Protein AF-A0A2W2LII4-F1 (afdb_monomer_lite)

pLDDT: mean 81.02, std 9.35, range [51.78, 91.31]

Radius of gyration: 17.84 Å; chains: 1; bounding box: 43×34×45 Å

Secondary structure (DSSP, 8-state):
-HHHHHHHHHHHHHTSSHHHHHHHHHHHHHHHHHHHHHTTSS--TT-HHHHHHHHHTHHHHHHHHHHHHHTTHHHHHHSS-HHHHS-GGGTHHHHHHHHHHHHHHHHHHHHHHHHHHHTSTT--TTHHHHHHHHHHHHHHHHHH-

Sequence (145 aa):
MAAMLEIRHVVDDATSDWTSRAYLGFVAVLAIWASAAGLGLVEDPRGTARFLAVILCMPWTLVVFVVVWLSHVEEWLLGYSFSFESPAWLFEPLWTVFWPVAALANAGIIAALSRSVSRRPGASPFLVPMGLLAFFAFIALLWRV

Structure (mmCIF, N/CA/C/O backbone):
data_AF-A0A2W2LII4-F1
#
_entry.id   AF-A0A2W2LII4-F1
#
loop_
_atom_site.group_PDB
_atom_site.id
_atom_site.type_symbol
_atom_site.label_atom_id
_atom_site.label_alt_id
_atom_si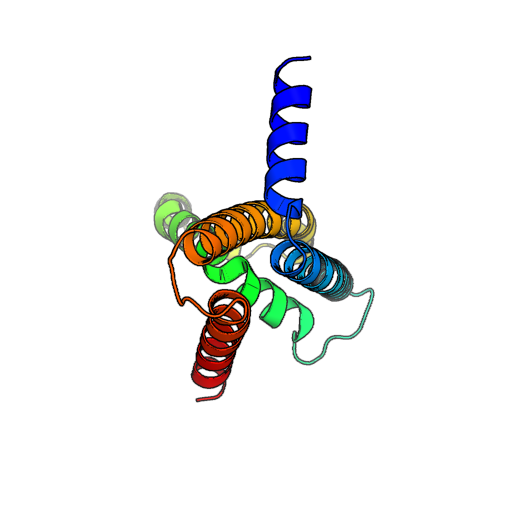te.label_comp_id
_atom_site.label_asym_id
_atom_site.label_entity_id
_atom_site.label_seq_id
_atom_site.pdbx_PDB_ins_code
_atom_site.Cartn_x
_atom_site.Cartn_y
_atom_site.Cartn_z
_atom_site.occupancy
_atom_site.B_iso_or_equiv
_atom_site.auth_seq_id
_atom_site.auth_comp_id
_atom_site.auth_asym_id
_atom_site.auth_atom_id
_atom_site.pdbx_PDB_model_num
ATOM 1 N N . MET A 1 1 ? 20.116 0.092 19.280 1.00 62.47 1 MET A N 1
ATOM 2 C CA . MET A 1 1 ? 19.131 -0.354 20.295 1.00 62.47 1 MET A CA 1
ATOM 3 C C . MET A 1 1 ? 17.871 0.516 20.296 1.00 62.47 1 MET A C 1
ATOM 5 O O . MET A 1 1 ? 16.795 -0.049 20.188 1.00 62.47 1 MET A O 1
ATOM 9 N N . ALA A 1 2 ? 17.980 1.854 20.314 1.00 67.00 2 ALA A N 1
ATOM 10 C CA . ALA A 1 2 ? 16.824 2.767 20.251 1.00 67.00 2 ALA A CA 1
ATOM 11 C C . ALA A 1 2 ? 15.963 2.618 18.975 1.00 67.00 2 ALA A C 1
ATOM 13 O O . ALA A 1 2 ? 14.764 2.401 19.083 1.00 67.00 2 ALA A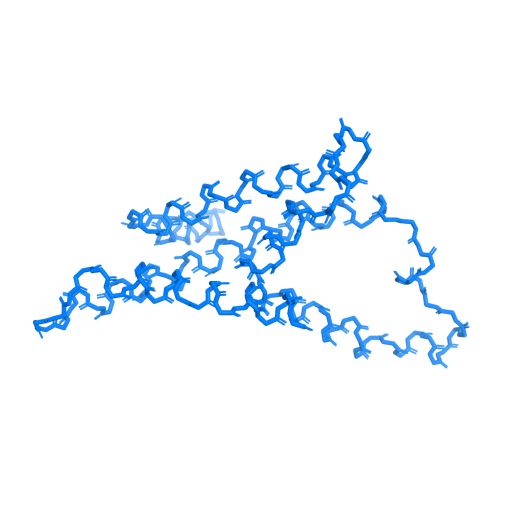 O 1
ATOM 14 N N . ALA A 1 3 ? 16.574 2.598 17.784 1.00 68.31 3 ALA A N 1
ATOM 15 C CA . ALA A 1 3 ? 15.839 2.427 16.520 1.00 68.31 3 ALA A CA 1
ATOM 16 C C . ALA A 1 3 ? 15.057 1.099 16.438 1.00 68.31 3 ALA A C 1
ATOM 18 O O . ALA A 1 3 ? 13.981 1.029 15.859 1.00 68.31 3 ALA A O 1
ATOM 19 N N . MET A 1 4 ? 15.570 0.033 17.060 1.00 70.62 4 MET A N 1
ATOM 20 C CA . MET A 1 4 ? 14.907 -1.275 17.071 1.00 70.62 4 MET A CA 1
ATOM 21 C C . MET A 1 4 ? 13.676 -1.289 17.992 1.00 70.62 4 MET A C 1
ATOM 23 O O . MET A 1 4 ? 12.694 -1.964 17.699 1.00 70.62 4 MET A O 1
ATOM 27 N N . LEU A 1 5 ? 13.718 -0.521 19.086 1.00 74.06 5 LEU A N 1
ATOM 28 C CA . LEU A 1 5 ? 12.573 -0.292 19.973 1.00 74.06 5 LEU A CA 1
ATOM 29 C C . LEU A 1 5 ? 11.500 0.564 19.294 1.00 74.06 5 LEU A C 1
ATOM 31 O O . LEU A 1 5 ? 10.316 0.271 19.426 1.00 74.06 5 LEU A O 1
ATOM 35 N N . GLU A 1 6 ? 11.914 1.574 18.533 1.00 77.88 6 GLU A N 1
ATOM 36 C CA . GLU A 1 6 ? 11.011 2.446 17.781 1.00 77.88 6 GLU A CA 1
ATOM 37 C C . GLU A 1 6 ? 10.275 1.681 16.673 1.00 77.88 6 GLU A C 1
ATOM 39 O O . GLU A 1 6 ? 9.048 1.720 16.610 1.00 77.88 6 GLU A O 1
ATOM 44 N N . ILE A 1 7 ? 10.996 0.876 15.883 1.00 76.19 7 ILE A N 1
ATOM 45 C CA . ILE A 1 7 ? 10.397 0.002 14.860 1.00 76.19 7 ILE A CA 1
ATOM 46 C C . ILE A 1 7 ? 9.398 -0.966 15.494 1.00 76.19 7 ILE A C 1
ATOM 48 O O . ILE A 1 7 ? 8.291 -1.141 14.986 1.00 76.19 7 ILE A O 1
ATOM 52 N N . ARG A 1 8 ? 9.764 -1.579 16.625 1.00 81.56 8 ARG A N 1
ATOM 53 C CA . ARG A 1 8 ? 8.873 -2.498 17.334 1.00 81.56 8 ARG A CA 1
ATOM 54 C C . ARG A 1 8 ? 7.589 -1.803 17.779 1.00 81.56 8 ARG A C 1
ATOM 56 O O . ARG A 1 8 ? 6.515 -2.353 17.573 1.00 81.56 8 ARG A O 1
ATOM 63 N N . HIS A 1 9 ? 7.684 -0.592 18.323 1.00 82.00 9 HIS A N 1
ATOM 64 C CA . HIS A 1 9 ? 6.502 0.176 18.701 1.00 82.00 9 HIS A CA 1
ATOM 65 C C . HIS A 1 9 ? 5.609 0.523 17.512 1.00 82.00 9 HIS A C 1
ATOM 67 O O . HIS A 1 9 ? 4.395 0.392 17.629 1.00 82.00 9 HIS A O 1
ATOM 73 N N . VAL A 1 10 ? 6.183 0.905 16.370 1.00 80.44 10 VAL A N 1
ATOM 74 C CA . VAL A 1 10 ? 5.405 1.180 15.153 1.00 80.44 10 VAL A CA 1
ATOM 75 C C . VAL A 1 10 ? 4.653 -0.069 14.693 1.00 80.44 10 VAL A C 1
ATOM 77 O O . VAL A 1 10 ? 3.470 0.013 14.370 1.00 80.44 10 VAL A O 1
ATOM 80 N N . VAL A 1 11 ? 5.309 -1.232 14.694 1.00 83.19 11 VAL A N 1
ATOM 81 C CA . VAL A 1 11 ? 4.683 -2.501 14.294 1.00 83.19 11 VAL A CA 1
ATOM 82 C C . VAL A 1 11 ? 3.594 -2.924 15.281 1.00 83.19 11 VAL A C 1
ATOM 84 O O . VAL A 1 11 ? 2.505 -3.318 14.859 1.00 83.19 11 VAL A O 1
ATOM 87 N N . ASP A 1 12 ? 3.853 -2.815 16.582 1.00 86.44 12 ASP A N 1
ATOM 88 C CA . ASP A 1 12 ? 2.881 -3.163 17.621 1.00 86.44 12 ASP A CA 1
ATOM 89 C C . ASP A 1 12 ? 1.644 -2.248 17.548 1.00 86.44 12 ASP A C 1
ATOM 91 O O . ASP A 1 12 ? 0.512 -2.725 17.627 1.00 86.44 12 ASP A O 1
ATOM 95 N N . ASP A 1 13 ? 1.835 -0.947 17.314 1.00 85.00 13 ASP A N 1
ATOM 96 C CA . ASP A 1 13 ? 0.732 0.011 17.191 1.00 85.00 13 ASP A CA 1
ATOM 97 C C . ASP A 1 13 ? -0.057 -0.200 15.885 1.00 85.00 13 ASP A C 1
ATOM 99 O O . ASP A 1 13 ? -1.291 -0.214 15.896 1.00 85.00 13 ASP A O 1
ATOM 103 N N . ALA A 1 14 ? 0.635 -0.467 14.771 1.00 80.75 14 ALA A N 1
ATOM 104 C CA . ALA A 1 14 ? 0.026 -0.763 13.473 1.00 80.75 14 ALA A CA 1
ATOM 105 C C . ALA A 1 14 ? -0.725 -2.103 13.445 1.00 80.75 14 ALA A C 1
ATOM 107 O O . ALA A 1 14 ? -1.631 -2.284 12.637 1.00 80.75 14 ALA A O 1
ATOM 108 N N . THR A 1 15 ? -0.395 -3.042 14.332 1.00 86.81 15 THR A N 1
ATOM 109 C CA . THR A 1 15 ? -1.053 -4.358 14.437 1.00 86.81 15 THR A CA 1
ATOM 110 C C . THR A 1 15 ? -1.956 -4.480 15.666 1.00 86.81 15 THR A C 1
ATOM 112 O O . THR A 1 15 ? -2.344 -5.592 16.036 1.00 86.81 15 THR A O 1
ATOM 115 N N . SER A 1 16 ? -2.301 -3.351 16.291 1.00 85.81 16 SER A N 1
ATOM 116 C CA . SER A 1 16 ? -3.056 -3.306 17.546 1.00 85.81 16 SER A CA 1
ATOM 117 C C . SER A 1 16 ? -4.527 -3.720 17.424 1.00 85.81 16 SER A C 1
ATOM 119 O O . SER A 1 16 ? -5.128 -4.089 18.434 1.00 85.81 16 SER A O 1
ATOM 121 N N . ASP A 1 17 ? -5.111 -3.708 16.220 1.00 87.69 17 ASP A N 1
ATOM 122 C CA . ASP A 1 17 ? -6.495 -4.119 15.991 1.00 87.69 17 ASP A CA 1
ATOM 123 C C . ASP A 1 17 ? -6.649 -5.137 14.848 1.00 87.69 17 ASP A C 1
ATOM 125 O O . ASP A 1 17 ? -5.734 -5.410 14.067 1.00 87.69 17 ASP A O 1
ATOM 129 N N . TRP A 1 18 ? -7.825 -5.767 14.783 1.00 87.00 18 TRP A N 1
ATOM 130 C CA . TRP A 1 18 ? -8.108 -6.795 13.782 1.00 87.00 18 TRP A CA 1
ATOM 131 C C . TRP A 1 18 ? -8.176 -6.240 12.353 1.00 87.00 18 TRP A C 1
ATOM 133 O O . TRP A 1 18 ? -7.739 -6.906 11.416 1.00 87.00 18 TRP A O 1
ATOM 143 N N . THR A 1 19 ? -8.698 -5.026 12.177 1.00 87.62 19 THR A N 1
ATOM 144 C CA . THR A 1 19 ? -8.873 -4.390 10.865 1.00 87.62 19 THR A CA 1
ATOM 145 C C . THR A 1 19 ? -7.520 -4.076 10.235 1.00 87.62 19 THR A C 1
ATOM 147 O O . THR A 1 19 ? -7.300 -4.372 9.062 1.00 87.62 19 THR A O 1
ATOM 150 N N . SER A 1 20 ? -6.589 -3.529 11.016 1.00 88.38 20 SER A N 1
ATOM 151 C CA . SER A 1 20 ? -5.241 -3.197 10.570 1.00 88.38 20 SER A CA 1
ATOM 152 C C . SER A 1 20 ? -4.420 -4.454 10.270 1.00 88.38 20 SER A C 1
ATOM 154 O O . SER A 1 20 ? -3.739 -4.514 9.246 1.00 88.38 20 SER A O 1
ATOM 156 N N . ARG A 1 21 ? -4.557 -5.512 11.084 1.00 89.62 21 ARG A N 1
ATOM 157 C CA . ARG A 1 21 ? -3.961 -6.833 10.817 1.00 89.62 21 ARG A CA 1
ATOM 158 C C . ARG A 1 21 ? -4.489 -7.468 9.535 1.00 89.62 21 ARG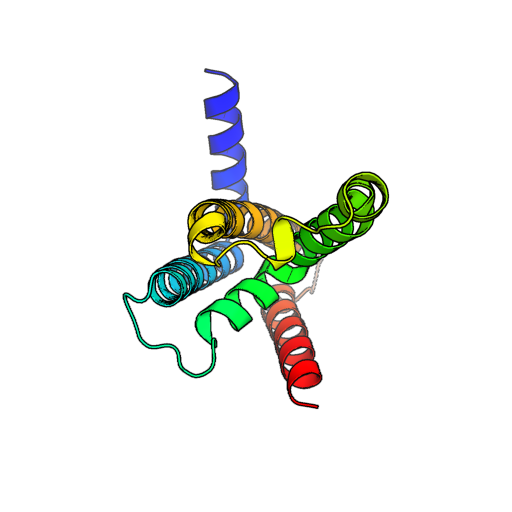 A C 1
ATOM 160 O O . ARG A 1 21 ? -3.697 -7.955 8.731 1.00 89.62 21 ARG A O 1
ATOM 167 N N . ALA A 1 22 ? -5.807 -7.456 9.337 1.00 90.00 22 ALA A N 1
ATOM 168 C CA . ALA A 1 22 ? -6.432 -7.992 8.132 1.00 90.00 22 ALA A CA 1
ATOM 169 C C . ALA A 1 22 ? -5.975 -7.227 6.882 1.00 90.00 22 ALA A C 1
ATOM 171 O O . ALA A 1 22 ? -5.607 -7.844 5.883 1.00 90.00 22 ALA A O 1
ATOM 172 N N . TYR A 1 23 ? -5.922 -5.895 6.966 1.00 91.12 23 TYR A N 1
ATOM 173 C CA . TYR A 1 23 ? -5.390 -5.039 5.909 1.00 91.12 23 TYR A CA 1
ATOM 174 C C . TYR A 1 23 ? -3.926 -5.380 5.577 1.00 91.12 23 TYR A C 1
ATOM 176 O O . TYR A 1 23 ? -3.610 -5.620 4.413 1.00 91.12 23 TYR A O 1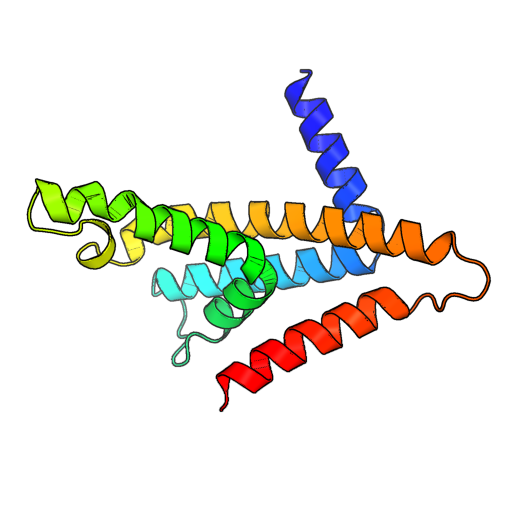
ATOM 184 N N . LEU A 1 24 ? -3.048 -5.486 6.583 1.00 91.00 24 LEU A N 1
ATOM 185 C CA . LEU A 1 24 ? -1.639 -5.855 6.384 1.00 91.00 24 LEU A CA 1
ATOM 186 C C . LEU A 1 24 ? -1.479 -7.228 5.735 1.00 91.00 24 LEU A C 1
ATOM 188 O O . LEU A 1 24 ? -0.704 -7.370 4.792 1.00 91.00 24 LEU A O 1
ATOM 192 N N . GLY A 1 25 ? -2.220 -8.228 6.216 1.00 90.56 25 GLY A N 1
ATOM 193 C CA . GLY A 1 25 ? -2.190 -9.573 5.646 1.00 90.56 25 GLY A CA 1
ATOM 194 C C . GLY A 1 25 ? -2.610 -9.578 4.177 1.00 90.56 25 GLY A C 1
ATOM 195 O O . GLY A 1 25 ? -1.953 -10.204 3.348 1.00 90.56 25 GLY A O 1
ATOM 196 N N . PHE A 1 26 ? -3.658 -8.825 3.836 1.00 90.62 26 PHE A N 1
ATOM 197 C CA . PHE A 1 26 ? -4.136 -8.722 2.461 1.00 90.62 26 PHE A CA 1
ATOM 198 C C . PHE A 1 26 ? -3.110 -8.046 1.543 1.00 90.62 26 PHE A C 1
ATOM 200 O O . PHE A 1 26 ? -2.801 -8.574 0.474 1.00 90.62 26 PHE A O 1
ATOM 207 N N . VAL A 1 27 ? -2.515 -6.929 1.978 1.00 90.56 27 VAL A N 1
ATOM 208 C CA . VAL A 1 27 ? -1.475 -6.243 1.196 1.00 90.56 27 VAL A CA 1
ATOM 209 C C . VAL A 1 27 ? -0.227 -7.111 1.047 1.00 90.56 27 VAL A C 1
ATOM 211 O O . VAL A 1 27 ? 0.340 -7.153 -0.039 1.00 90.56 27 VAL A O 1
ATOM 214 N N . ALA A 1 28 ? 0.185 -7.847 2.082 1.00 90.31 28 ALA A N 1
ATOM 215 C CA . ALA A 1 28 ? 1.347 -8.731 2.008 1.00 90.31 28 ALA A CA 1
ATOM 216 C C . ALA A 1 28 ? 1.177 -9.820 0.936 1.00 90.31 28 ALA A C 1
ATOM 218 O O . ALA A 1 28 ? 2.076 -10.028 0.122 1.00 90.31 28 ALA A O 1
ATOM 219 N N . VAL A 1 29 ? 0.010 -10.471 0.888 1.00 91.12 29 VAL A N 1
ATOM 220 C CA . VAL A 1 29 ? -0.298 -11.479 -0.141 1.00 91.12 29 VAL A CA 1
ATOM 221 C C . VAL A 1 29 ? -0.270 -10.858 -1.538 1.00 91.12 29 VAL A C 1
ATOM 223 O O . VAL A 1 29 ? 0.361 -11.405 -2.444 1.00 91.12 29 VAL A O 1
ATOM 226 N N . LEU A 1 30 ? -0.908 -9.697 -1.711 1.00 89.94 30 LEU A N 1
ATOM 227 C CA . LEU A 1 30 ? -0.937 -8.997 -2.994 1.00 89.94 30 LEU A CA 1
ATOM 228 C C . LEU A 1 30 ? 0.448 -8.527 -3.438 1.00 89.94 30 LEU A C 1
ATOM 230 O O . LEU A 1 30 ? 0.772 -8.650 -4.612 1.00 89.94 30 LEU A O 1
ATOM 234 N N . ALA A 1 31 ? 1.274 -8.028 -2.520 1.00 86.75 31 ALA A N 1
ATOM 235 C CA . ALA A 1 31 ? 2.626 -7.568 -2.809 1.00 86.75 31 ALA A CA 1
ATOM 236 C C . ALA A 1 31 ? 3.531 -8.718 -3.265 1.00 86.75 31 ALA A C 1
ATOM 238 O O . ALA A 1 31 ? 4.263 -8.567 -4.245 1.00 86.75 31 ALA A O 1
ATOM 239 N N . ILE A 1 32 ? 3.453 -9.876 -2.598 1.00 88.06 32 ILE A N 1
ATOM 240 C CA . ILE A 1 32 ? 4.199 -11.079 -2.992 1.00 88.06 32 ILE A CA 1
ATOM 241 C C . ILE A 1 32 ? 3.774 -11.521 -4.391 1.00 88.06 32 ILE A C 1
ATOM 243 O O . ILE A 1 32 ? 4.628 -11.751 -5.245 1.00 88.06 32 ILE A O 1
ATOM 247 N N . TRP A 1 33 ? 2.466 -11.589 -4.649 1.00 88.75 33 TRP A N 1
ATOM 248 C CA . TRP A 1 33 ? 1.954 -11.977 -5.961 1.00 88.75 33 TRP A CA 1
ATOM 249 C C . TRP A 1 33 ? 2.366 -10.967 -7.039 1.00 88.75 33 TRP A C 1
ATOM 251 O O . TRP A 1 33 ? 2.926 -11.356 -8.060 1.00 88.75 33 TRP A O 1
ATOM 261 N N . ALA A 1 34 ? 2.175 -9.670 -6.798 1.00 85.75 34 ALA A N 1
ATOM 262 C CA . ALA A 1 34 ? 2.549 -8.609 -7.729 1.00 85.75 34 ALA A CA 1
ATOM 263 C C . ALA A 1 34 ? 4.040 -8.654 -8.092 1.00 85.75 34 ALA A C 1
ATOM 265 O O . ALA A 1 34 ? 4.386 -8.523 -9.264 1.00 85.75 34 ALA A O 1
ATOM 266 N N . SER A 1 35 ? 4.904 -8.897 -7.104 1.00 85.31 35 SER A N 1
ATOM 267 C CA . SER A 1 35 ? 6.352 -9.009 -7.313 1.00 85.31 35 SER A CA 1
ATOM 268 C C . SER A 1 35 ? 6.713 -10.285 -8.077 1.00 85.31 35 SER A C 1
ATOM 270 O O . SER A 1 35 ? 7.535 -10.254 -8.987 1.00 85.31 35 SER A O 1
ATOM 272 N N . ALA A 1 36 ? 6.065 -11.414 -7.767 1.00 85.38 36 ALA A N 1
ATOM 273 C CA . ALA A 1 36 ? 6.258 -12.662 -8.502 1.00 85.38 36 ALA A CA 1
ATOM 274 C C . ALA A 1 36 ? 5.834 -12.528 -9.976 1.00 85.38 36 ALA A C 1
ATOM 276 O O . ALA A 1 36 ? 6.540 -13.009 -10.860 1.00 85.38 36 ALA A O 1
ATOM 277 N N . ALA A 1 37 ? 4.733 -11.825 -10.250 1.00 84.62 37 ALA A N 1
ATOM 278 C CA . ALA A 1 37 ? 4.303 -11.510 -11.609 1.00 84.62 37 ALA A CA 1
ATOM 279 C C . ALA A 1 37 ? 5.275 -10.550 -12.320 1.00 84.62 37 ALA A C 1
ATOM 281 O O . ALA A 1 37 ? 5.635 -10.788 -13.469 1.00 84.62 37 ALA A O 1
ATOM 282 N N . GLY A 1 38 ? 5.761 -9.509 -11.632 1.00 78.81 38 GLY A N 1
ATOM 283 C CA . GLY A 1 38 ? 6.755 -8.568 -12.167 1.00 78.81 38 GLY A CA 1
ATOM 284 C C . GLY A 1 38 ? 8.102 -9.216 -12.512 1.00 78.81 38 GLY A C 1
ATOM 285 O O . GLY A 1 38 ? 8.770 -8.791 -13.451 1.00 78.81 38 GLY A O 1
ATOM 286 N N . LEU A 1 39 ? 8.467 -10.287 -11.803 1.00 83.62 39 LEU A N 1
ATOM 287 C CA . LEU A 1 39 ? 9.648 -11.112 -12.078 1.00 83.62 39 LEU A CA 1
ATOM 288 C C . LEU A 1 39 ? 9.399 -12.225 -13.114 1.00 83.62 39 LEU A C 1
ATOM 290 O O . LEU A 1 39 ? 10.318 -12.980 -13.422 1.00 83.62 39 LEU A O 1
ATOM 294 N N . GLY A 1 40 ? 8.176 -12.359 -13.640 1.00 81.88 40 GLY A N 1
ATOM 295 C CA . GLY A 1 40 ? 7.816 -13.405 -14.603 1.00 81.88 40 GLY A CA 1
ATOM 296 C C . GLY A 1 40 ? 7.702 -14.814 -14.006 1.00 81.88 40 GLY A C 1
ATOM 297 O O . GLY A 1 40 ? 7.740 -15.793 -14.744 1.00 81.88 40 GLY A O 1
ATOM 298 N N . LEU A 1 41 ? 7.570 -14.935 -12.680 1.00 84.19 41 LEU A N 1
ATOM 299 C CA . LEU A 1 41 ? 7.430 -16.218 -11.975 1.00 84.19 41 LEU A CA 1
ATOM 300 C C . LEU A 1 41 ? 5.986 -16.740 -11.969 1.00 84.19 41 LEU A C 1
ATOM 302 O O . LEU A 1 41 ? 5.763 -17.929 -11.749 1.00 84.19 41 LEU A O 1
ATOM 306 N N . VAL A 1 42 ? 5.005 -15.854 -12.165 1.00 86.19 42 VAL A N 1
ATOM 307 C CA . VAL A 1 42 ? 3.570 -16.168 -12.176 1.00 86.19 42 VAL A CA 1
ATOM 308 C C . VAL A 1 42 ? 2.885 -15.364 -13.277 1.00 86.19 42 VAL A C 1
ATOM 310 O O . VAL A 1 42 ? 3.210 -14.198 -13.494 1.00 86.19 42 VAL A O 1
ATOM 313 N N . GLU A 1 43 ? 1.903 -15.965 -13.946 1.00 79.75 43 GLU A N 1
ATOM 314 C CA . GLU A 1 43 ? 1.054 -15.252 -14.898 1.00 79.75 43 GLU A CA 1
ATOM 315 C C . GLU A 1 43 ? 0.013 -14.388 -14.164 1.00 79.75 43 GLU A C 1
ATOM 317 O O . GLU A 1 43 ? -0.827 -14.888 -13.415 1.00 79.75 43 GLU A O 1
ATOM 322 N N . ASP A 1 44 ? 0.044 -13.077 -14.406 1.00 78.00 44 ASP A N 1
ATOM 323 C CA . ASP A 1 44 ? -1.019 -12.136 -14.033 1.00 78.00 44 ASP A CA 1
ATOM 324 C C . ASP A 1 44 ? -1.408 -11.312 -15.273 1.00 78.00 44 ASP A C 1
ATOM 326 O O . ASP A 1 44 ? -1.011 -10.152 -15.410 1.00 78.00 44 ASP A O 1
ATOM 330 N N . PRO A 1 45 ? -2.163 -11.901 -16.220 1.00 68.56 45 PRO A N 1
ATOM 331 C CA . PRO A 1 45 ? -2.420 -11.307 -17.535 1.00 68.56 45 PRO A CA 1
ATOM 332 C C . PRO A 1 45 ? -3.216 -9.995 -17.484 1.00 68.56 45 PRO A C 1
ATOM 334 O O . PRO A 1 45 ? -3.333 -9.307 -18.494 1.00 68.56 45 PRO A O 1
ATOM 337 N N . ARG A 1 46 ? -3.782 -9.638 -16.324 1.00 76.56 46 ARG A N 1
ATOM 338 C CA . ARG A 1 46 ? -4.499 -8.373 -16.107 1.00 76.56 46 ARG A CA 1
ATOM 339 C C . ARG A 1 46 ? -3.804 -7.452 -15.102 1.00 76.56 46 ARG A C 1
ATOM 341 O O . ARG A 1 46 ? -4.355 -6.400 -14.794 1.00 76.56 46 ARG A O 1
ATOM 348 N N . GLY A 1 47 ? -2.647 -7.844 -14.562 1.00 79.56 47 GLY A N 1
ATOM 349 C CA . GLY A 1 47 ? -1.945 -7.096 -13.516 1.00 79.56 47 GLY A CA 1
ATOM 350 C C . GLY A 1 47 ? -2.799 -6.859 -12.265 1.00 79.56 47 GLY A C 1
ATOM 351 O O . GLY A 1 47 ? -2.657 -5.828 -11.609 1.00 79.56 47 GLY A O 1
ATOM 352 N N . THR A 1 48 ? -3.730 -7.767 -11.958 1.00 84.06 48 THR A N 1
ATOM 353 C CA . THR A 1 48 ? -4.755 -7.555 -10.926 1.00 84.06 48 THR A CA 1
ATOM 354 C C . THR A 1 48 ? -4.140 -7.474 -9.533 1.00 84.06 48 THR A C 1
ATOM 356 O O . THR A 1 48 ? -4.552 -6.634 -8.732 1.00 84.06 48 THR A O 1
ATOM 359 N N . ALA A 1 49 ? -3.128 -8.297 -9.240 1.00 83.94 49 ALA A N 1
ATOM 360 C CA . ALA A 1 49 ? -2.470 -8.275 -7.937 1.00 83.94 49 ALA A CA 1
ATOM 361 C C . ALA A 1 49 ? -1.736 -6.947 -7.714 1.00 83.94 49 ALA A C 1
ATOM 363 O O . ALA A 1 49 ? -1.887 -6.308 -6.670 1.00 83.94 49 ALA A O 1
ATOM 364 N N . ARG A 1 50 ? -1.001 -6.493 -8.738 1.00 83.50 50 ARG A N 1
ATOM 365 C CA . ARG A 1 50 ? -0.280 -5.215 -8.705 1.00 83.50 50 ARG A CA 1
ATOM 366 C C . ARG A 1 50 ? -1.238 -4.041 -8.580 1.00 83.50 50 ARG A C 1
ATOM 368 O O . ARG A 1 50 ? -1.008 -3.155 -7.769 1.00 83.50 50 ARG A O 1
ATOM 375 N N . PHE A 1 51 ? -2.328 -4.061 -9.335 1.00 84.50 51 PHE A N 1
ATOM 376 C CA . PHE A 1 51 ? -3.360 -3.035 -9.277 1.00 84.50 51 PHE A CA 1
ATOM 377 C C . PHE A 1 51 ? -3.973 -2.902 -7.878 1.00 84.50 51 PHE A C 1
ATOM 379 O O . PHE A 1 51 ? -4.063 -1.799 -7.342 1.00 84.50 51 PHE A O 1
ATOM 386 N N . LEU A 1 52 ? -4.345 -4.019 -7.249 1.00 85.06 52 LEU A N 1
ATOM 387 C CA . LEU A 1 52 ? -4.896 -3.994 -5.896 1.00 85.06 52 LEU A CA 1
ATOM 388 C C . LEU A 1 52 ? -3.860 -3.524 -4.865 1.00 85.06 52 LEU A C 1
ATOM 390 O O . LEU A 1 52 ? -4.210 -2.741 -3.986 1.00 85.06 52 LEU A O 1
ATOM 394 N N . ALA A 1 53 ? -2.592 -3.932 -4.990 1.00 86.88 53 ALA A N 1
ATOM 395 C CA . ALA A 1 53 ? -1.515 -3.427 -4.136 1.00 86.88 53 ALA A CA 1
ATOM 396 C C . ALA A 1 53 ? -1.342 -1.902 -4.282 1.00 86.88 53 ALA A C 1
ATOM 398 O O . ALA A 1 53 ? -1.306 -1.190 -3.277 1.00 86.88 53 ALA A O 1
ATOM 399 N N . VAL A 1 54 ? -1.341 -1.392 -5.522 1.00 85.50 54 VAL A N 1
ATOM 400 C CA . VAL A 1 54 ? -1.307 0.049 -5.830 1.00 85.50 54 VAL A CA 1
ATOM 401 C C . VAL A 1 54 ? -2.479 0.774 -5.186 1.00 85.50 54 VAL A C 1
ATOM 403 O O . VAL A 1 54 ? -2.260 1.776 -4.520 1.00 85.50 54 VAL A O 1
ATOM 406 N N . ILE A 1 55 ? -3.709 0.279 -5.338 1.00 86.00 55 ILE A N 1
ATOM 407 C CA . ILE A 1 55 ? -4.894 0.916 -4.750 1.00 86.00 55 ILE A CA 1
ATOM 408 C C . ILE A 1 55 ? -4.798 0.959 -3.227 1.00 86.00 55 ILE A C 1
ATOM 410 O O . ILE A 1 55 ? -5.043 1.996 -2.611 1.00 86.00 55 ILE A O 1
ATOM 414 N N . LEU A 1 56 ? -4.431 -0.158 -2.604 1.00 86.50 56 LEU A N 1
ATOM 415 C CA . LEU A 1 56 ? -4.378 -0.244 -1.149 1.00 86.50 56 LEU A CA 1
ATOM 416 C C . LEU A 1 56 ? -3.296 0.659 -0.567 1.00 86.50 56 LEU A C 1
ATOM 418 O O . LEU A 1 56 ? -3.479 1.186 0.528 1.00 86.50 56 LEU A O 1
ATOM 422 N N . CYS A 1 57 ? -2.206 0.879 -1.297 1.00 87.88 57 CYS A N 1
ATOM 423 C CA . CYS A 1 57 ? -1.107 1.760 -0.913 1.00 87.88 57 CYS A CA 1
ATOM 424 C C . CYS A 1 57 ? -1.130 3.115 -1.649 1.00 87.88 57 CYS A C 1
ATOM 426 O O . CYS A 1 57 ? -0.154 3.864 -1.578 1.00 87.88 57 CYS A O 1
ATOM 428 N N . MET A 1 58 ? -2.253 3.465 -2.289 1.00 84.56 58 MET A N 1
ATOM 429 C CA . MET A 1 58 ? -2.384 4.590 -3.224 1.00 84.56 58 MET A CA 1
ATOM 430 C C . MET A 1 58 ? -1.876 5.934 -2.692 1.00 84.56 58 MET A C 1
ATOM 432 O O . MET A 1 58 ? -1.199 6.614 -3.461 1.00 84.56 58 MET A O 1
ATOM 436 N N . PRO A 1 59 ? -2.116 6.339 -1.424 1.00 80.94 59 PRO A N 1
ATOM 437 C CA . PRO A 1 59 ? -1.589 7.608 -0.918 1.00 80.94 59 PRO A CA 1
ATOM 438 C C . PRO A 1 59 ? -0.069 7.713 -1.076 1.00 80.94 59 PRO A C 1
ATOM 440 O O . PRO A 1 59 ? 0.447 8.741 -1.498 1.00 80.94 59 PRO A O 1
ATOM 443 N N . TRP A 1 60 ? 0.644 6.620 -0.811 1.00 86.25 60 TRP A N 1
ATOM 444 C CA . TRP A 1 60 ? 2.098 6.562 -0.910 1.00 86.25 60 TRP A CA 1
ATOM 445 C C . TRP A 1 60 ? 2.559 6.372 -2.350 1.00 86.25 60 TRP A C 1
ATOM 447 O O . TRP A 1 60 ? 3.562 6.952 -2.752 1.00 86.25 60 TRP A O 1
ATOM 457 N N . THR A 1 61 ? 1.816 5.605 -3.151 1.00 83.00 61 THR A N 1
ATOM 458 C CA . THR A 1 61 ? 2.142 5.423 -4.570 1.00 83.00 61 THR A CA 1
ATOM 459 C C . THR A 1 61 ? 1.993 6.734 -5.341 1.00 83.00 61 THR A C 1
ATOM 461 O O . THR A 1 61 ? 2.826 7.035 -6.189 1.00 83.00 61 THR A O 1
ATOM 464 N N . LEU A 1 62 ? 0.998 7.558 -4.996 1.00 81.94 62 LEU A N 1
ATOM 465 C CA . LEU A 1 62 ? 0.848 8.914 -5.524 1.00 81.94 62 LEU A CA 1
ATOM 466 C C . LEU A 1 62 ? 2.006 9.821 -5.109 1.00 81.94 62 LEU A C 1
ATOM 468 O O . LEU A 1 62 ? 2.497 10.572 -5.941 1.00 81.94 62 LEU A O 1
ATOM 472 N N . VAL A 1 63 ? 2.473 9.742 -3.858 1.00 83.19 63 VAL A N 1
ATOM 473 C CA . VAL A 1 63 ? 3.656 10.500 -3.415 1.00 83.19 63 VAL A CA 1
ATOM 474 C C . VAL A 1 63 ? 4.882 10.107 -4.235 1.00 83.19 63 VAL A C 1
ATOM 476 O O . VAL A 1 63 ? 5.561 10.989 -4.748 1.00 83.19 63 VAL A O 1
ATOM 479 N N . VAL A 1 64 ? 5.138 8.808 -4.418 1.00 81.75 64 VAL A N 1
ATOM 480 C CA . VAL A 1 64 ? 6.243 8.330 -5.265 1.00 81.75 64 VAL A CA 1
ATOM 481 C C . VAL A 1 64 ? 6.084 8.834 -6.696 1.00 81.75 64 VAL A C 1
ATOM 483 O O . VAL A 1 64 ? 7.041 9.353 -7.259 1.00 81.75 64 VAL A O 1
ATOM 486 N N . PHE A 1 65 ? 4.881 8.747 -7.267 1.00 79.81 65 PHE A N 1
ATOM 487 C CA . PHE A 1 65 ? 4.606 9.246 -8.611 1.00 79.81 65 PHE A CA 1
ATOM 488 C C . PHE A 1 65 ? 4.868 10.752 -8.736 1.00 79.81 65 PHE A C 1
ATOM 490 O O . PHE A 1 65 ? 5.543 11.172 -9.668 1.00 79.81 65 PHE A O 1
ATOM 497 N N . VAL A 1 66 ? 4.396 11.563 -7.785 1.00 81.56 66 VAL A N 1
ATOM 498 C CA . VAL A 1 66 ? 4.636 13.014 -7.772 1.00 81.56 66 VAL A CA 1
ATOM 499 C C . VAL A 1 66 ? 6.121 13.318 -7.613 1.00 81.56 66 VAL A C 1
ATOM 501 O O . VAL A 1 66 ? 6.622 14.200 -8.299 1.00 81.56 66 VAL A O 1
ATOM 504 N N . VAL A 1 67 ? 6.842 12.592 -6.754 1.00 79.94 67 VAL A N 1
ATOM 505 C CA . VAL A 1 67 ? 8.295 12.755 -6.609 1.00 79.94 67 VAL A CA 1
ATOM 506 C C . VAL A 1 67 ? 8.992 12.439 -7.928 1.00 79.94 67 VAL A C 1
ATOM 508 O O . VAL A 1 67 ? 9.714 13.289 -8.423 1.00 79.94 67 VAL A O 1
ATOM 511 N N . VAL A 1 68 ? 8.718 11.285 -8.543 1.00 74.00 68 VAL A N 1
ATOM 512 C CA . VAL A 1 68 ? 9.299 10.899 -9.842 1.00 74.00 68 VAL A CA 1
ATOM 513 C C . VAL A 1 68 ? 8.974 11.927 -10.929 1.00 74.00 68 VAL A C 1
ATOM 515 O O . VAL A 1 68 ? 9.860 12.320 -11.686 1.00 74.00 68 VAL A O 1
ATOM 518 N N . TRP A 1 69 ? 7.729 12.402 -10.974 1.00 73.94 69 TRP A N 1
ATOM 519 C CA . TRP A 1 69 ? 7.274 13.428 -11.910 1.00 73.94 69 TRP A CA 1
ATOM 520 C C . TRP A 1 69 ? 8.013 14.756 -11.717 1.00 73.94 69 TRP A C 1
ATOM 522 O O . TRP A 1 69 ? 8.497 15.351 -12.674 1.00 73.94 69 TRP A O 1
ATOM 532 N N . LEU A 1 70 ? 8.154 15.218 -10.472 1.00 71.69 70 LEU A N 1
ATOM 533 C CA . LEU A 1 70 ? 8.912 16.430 -10.151 1.00 71.69 70 LEU A CA 1
ATOM 534 C C . LEU A 1 70 ? 10.419 16.248 -10.387 1.00 71.69 70 LEU A C 1
ATOM 536 O O . LEU A 1 70 ? 11.112 17.216 -10.690 1.00 71.69 70 LEU A O 1
ATOM 540 N N . SER A 1 71 ? 10.925 15.018 -10.287 1.00 66.44 71 SER A N 1
ATOM 541 C CA . SER A 1 71 ? 12.315 14.648 -10.560 1.00 66.44 71 SER A CA 1
ATOM 542 C C . SER A 1 71 ? 12.654 14.546 -12.054 1.00 66.44 71 SER A C 1
ATOM 544 O O . SER A 1 71 ? 13.827 14.378 -12.378 1.00 66.44 71 SER A O 1
ATOM 546 N N . HIS A 1 72 ? 11.703 14.764 -12.978 1.00 62.38 72 HIS A N 1
ATOM 547 C CA . HIS A 1 72 ? 11.969 14.915 -14.428 1.00 62.38 72 HIS A CA 1
ATOM 548 C C . HIS A 1 72 ? 12.868 16.111 -14.798 1.00 62.38 72 HIS A C 1
ATOM 550 O O . HIS A 1 72 ? 13.104 16.388 -15.973 1.00 62.38 72 HIS A O 1
ATOM 556 N N . VAL A 1 73 ? 13.438 16.794 -13.805 1.00 55.56 73 VAL A N 1
ATOM 557 C CA . VAL A 1 73 ? 14.642 17.615 -13.964 1.00 55.56 73 VAL A CA 1
ATOM 558 C C . VAL A 1 73 ? 15.728 16.855 -14.742 1.00 55.56 73 VAL A C 1
ATOM 560 O O . VAL A 1 73 ? 16.396 17.458 -15.574 1.00 55.56 73 VAL A O 1
ATOM 563 N N . GLU A 1 74 ? 15.871 15.539 -14.539 1.00 51.78 74 GLU A N 1
ATOM 564 C CA . GLU A 1 74 ? 16.850 14.714 -15.266 1.00 51.78 74 GLU A CA 1
ATOM 565 C C . GLU A 1 74 ? 16.568 14.623 -16.770 1.00 51.78 74 GLU A C 1
ATOM 567 O O . GLU A 1 74 ? 17.490 14.757 -17.566 1.00 51.78 74 GLU A O 1
ATOM 572 N N . GLU A 1 75 ? 15.307 14.478 -17.177 1.00 60.50 75 GLU A N 1
ATOM 573 C CA . GLU A 1 75 ? 14.908 14.417 -18.590 1.00 60.50 75 GLU A CA 1
ATOM 574 C C . GLU A 1 75 ? 15.122 15.776 -19.283 1.00 60.50 75 GLU A C 1
ATOM 576 O O . GLU A 1 75 ? 15.590 15.841 -20.420 1.00 60.50 75 GLU A O 1
ATOM 581 N N . TRP A 1 76 ? 14.900 16.873 -18.548 1.00 55.88 76 TRP A N 1
ATOM 582 C CA . TRP A 1 76 ? 15.234 18.238 -18.974 1.00 55.88 76 TRP A CA 1
ATOM 583 C C . TRP A 1 76 ? 16.745 18.494 -19.129 1.00 55.88 76 TRP A C 1
ATOM 585 O O . TRP A 1 76 ? 17.137 19.333 -19.938 1.00 55.88 76 TRP A O 1
ATOM 595 N N . LEU A 1 77 ? 17.595 17.806 -18.357 1.00 58.00 77 LEU A N 1
ATOM 596 C CA . LEU A 1 77 ? 19.054 17.997 -18.341 1.00 58.00 77 LEU A CA 1
ATOM 597 C C . LEU A 1 77 ? 19.822 17.015 -19.238 1.00 58.00 77 LEU A C 1
ATOM 599 O O . LEU A 1 77 ? 20.847 17.389 -19.805 1.00 58.00 77 LEU A O 1
ATOM 603 N N . LEU A 1 78 ? 19.365 15.767 -19.338 1.00 60.59 78 LEU A N 1
ATOM 604 C CA . LEU A 1 78 ? 20.074 14.654 -19.979 1.00 60.59 78 LEU A CA 1
ATOM 605 C C . LEU A 1 78 ? 19.406 14.189 -21.280 1.00 60.59 78 LEU A C 1
ATOM 607 O O . LEU A 1 78 ? 20.006 13.412 -22.020 1.00 60.59 78 LEU A O 1
ATOM 611 N N . GLY A 1 79 ? 18.190 14.665 -21.574 1.00 66.94 79 GLY A N 1
ATOM 612 C CA . GLY A 1 79 ? 17.457 14.343 -22.801 1.00 66.94 79 GLY A CA 1
ATOM 613 C C . GLY A 1 79 ? 16.879 12.925 -22.859 1.00 66.94 79 GLY A C 1
ATOM 614 O O . GLY A 1 79 ? 16.378 12.537 -23.910 1.00 66.94 79 GLY A O 1
ATOM 615 N N . TYR A 1 80 ? 16.944 12.159 -21.765 1.00 61.19 80 TYR A N 1
ATOM 616 C CA . TYR A 1 80 ? 16.312 10.844 -21.630 1.00 61.19 80 TYR A CA 1
ATOM 617 C C . TYR A 1 80 ? 15.828 10.626 -20.188 1.00 61.19 80 TYR A C 1
ATOM 619 O O . TYR A 1 80 ? 16.392 11.199 -19.250 1.00 61.19 80 TYR A O 1
ATOM 627 N N . SER A 1 81 ? 14.797 9.794 -20.002 1.00 64.06 81 SER A N 1
ATOM 628 C CA . SER A 1 81 ? 14.274 9.430 -18.679 1.00 64.06 81 SER A CA 1
ATOM 629 C C . SER A 1 81 ? 14.621 7.990 -18.326 1.00 64.06 81 SER A C 1
ATOM 631 O O . SER A 1 81 ? 14.003 7.029 -18.793 1.00 64.06 81 SER A O 1
ATOM 633 N N . PHE A 1 82 ? 15.587 7.843 -17.417 1.00 66.00 82 PHE A N 1
ATOM 634 C CA . PHE A 1 82 ? 16.014 6.549 -16.890 1.00 66.00 82 PHE A CA 1
ATOM 635 C C . PHE A 1 82 ? 14.847 5.740 -16.300 1.00 66.00 82 PHE A C 1
ATOM 637 O O . PHE A 1 82 ? 14.845 4.514 -16.372 1.00 66.00 82 PHE A O 1
ATOM 644 N N . SER A 1 83 ? 13.835 6.407 -15.736 1.00 64.00 83 SER A N 1
ATOM 645 C CA . SER A 1 83 ? 12.679 5.748 -15.117 1.00 64.00 83 SER A CA 1
ATOM 646 C C . SER A 1 83 ? 11.718 5.099 -16.118 1.00 64.00 83 SER A C 1
ATOM 648 O O . SER A 1 83 ? 11.111 4.087 -15.777 1.00 64.00 83 SER A O 1
ATOM 650 N N . PHE A 1 84 ? 11.576 5.645 -17.331 1.00 64.12 84 PHE A N 1
ATOM 651 C CA . PHE A 1 84 ? 10.664 5.099 -18.347 1.00 64.12 84 PHE A CA 1
ATOM 652 C C . PHE A 1 84 ? 11.332 4.115 -19.303 1.00 64.12 84 PHE A C 1
ATOM 654 O O . PHE A 1 84 ? 10.663 3.227 -19.826 1.00 64.12 84 PHE A O 1
ATOM 661 N N . GLU A 1 85 ? 12.638 4.257 -19.528 1.00 65.94 85 GLU A N 1
ATOM 662 C CA . GLU A 1 85 ? 13.387 3.389 -20.442 1.00 65.94 85 GLU A CA 1
ATOM 663 C C . GLU A 1 85 ? 13.940 2.134 -19.755 1.00 65.94 85 GLU A C 1
ATOM 665 O O . GLU A 1 85 ? 14.283 1.151 -20.415 1.00 65.94 85 GLU A O 1
ATOM 670 N N . SER A 1 86 ? 14.015 2.142 -18.422 1.00 66.88 86 SER A N 1
ATOM 671 C CA . SER A 1 86 ? 14.533 1.008 -17.665 1.00 66.88 86 SER A CA 1
ATOM 672 C C . SER A 1 86 ? 13.539 -0.158 -17.616 1.00 66.88 86 SER A C 1
ATOM 674 O O . SER A 1 86 ? 12.337 0.036 -17.418 1.00 66.88 86 SER A O 1
ATOM 676 N N . PRO A 1 87 ? 14.025 -1.404 -17.733 1.00 73.00 87 PRO A N 1
ATOM 677 C CA . PRO A 1 87 ? 13.171 -2.579 -17.679 1.00 73.00 87 PRO A CA 1
ATOM 678 C C . PRO A 1 87 ? 12.567 -2.771 -16.279 1.00 73.00 87 PRO A C 1
ATOM 680 O O . PRO A 1 87 ? 13.227 -2.552 -15.264 1.00 73.00 87 PRO A O 1
ATOM 683 N N . ALA A 1 88 ? 11.318 -3.245 -16.220 1.00 68.38 88 ALA A N 1
ATOM 684 C CA . ALA A 1 88 ? 10.533 -3.333 -14.983 1.00 68.38 88 ALA A CA 1
ATOM 685 C C . ALA A 1 88 ? 11.230 -4.098 -13.838 1.00 68.38 88 ALA A C 1
ATOM 687 O O . ALA A 1 88 ? 11.127 -3.691 -12.680 1.00 68.38 88 ALA A O 1
ATOM 688 N N . TRP A 1 89 ? 11.995 -5.151 -14.154 1.00 72.19 89 TRP A N 1
ATOM 689 C CA . TRP A 1 89 ? 12.730 -5.953 -13.166 1.00 72.19 89 TRP A CA 1
ATOM 690 C C . TRP A 1 89 ? 13.740 -5.137 -12.346 1.00 72.19 89 TRP A C 1
ATOM 692 O O . TRP A 1 89 ? 14.033 -5.509 -11.213 1.00 72.19 89 TRP A O 1
ATOM 702 N N . LEU A 1 90 ? 14.243 -4.015 -12.878 1.00 77.81 90 LEU A N 1
ATOM 703 C CA . LEU A 1 90 ? 15.181 -3.138 -12.175 1.00 77.81 90 LEU A CA 1
ATOM 704 C C . LEU A 1 90 ? 14.520 -2.450 -10.970 1.00 77.81 90 LEU A C 1
ATOM 706 O O . LEU A 1 90 ? 15.173 -2.195 -9.960 1.00 77.81 90 LEU A O 1
ATOM 710 N N . PHE A 1 91 ? 13.213 -2.189 -11.057 1.00 76.50 91 PHE A N 1
ATOM 711 C CA . PHE A 1 91 ? 12.445 -1.521 -10.008 1.00 76.50 91 PHE A CA 1
ATOM 712 C C . PHE A 1 91 ? 11.681 -2.492 -9.104 1.00 76.50 91 PHE A C 1
ATOM 714 O O . PHE A 1 91 ? 11.243 -2.086 -8.029 1.00 76.50 91 PHE A O 1
ATOM 721 N N . GLU A 1 92 ? 11.518 -3.764 -9.483 1.00 81.00 92 GLU A N 1
ATOM 722 C CA . GLU A 1 92 ? 10.818 -4.760 -8.653 1.00 81.00 92 GLU A CA 1
ATOM 723 C C . GLU A 1 92 ? 11.368 -4.865 -7.217 1.00 81.00 92 GLU A C 1
ATOM 725 O O . GLU A 1 92 ? 10.564 -4.861 -6.284 1.00 81.00 92 GLU A O 1
ATOM 730 N N . PRO A 1 93 ? 12.695 -4.854 -6.970 1.00 81.06 93 PRO A N 1
ATOM 731 C CA . PRO A 1 93 ? 13.228 -4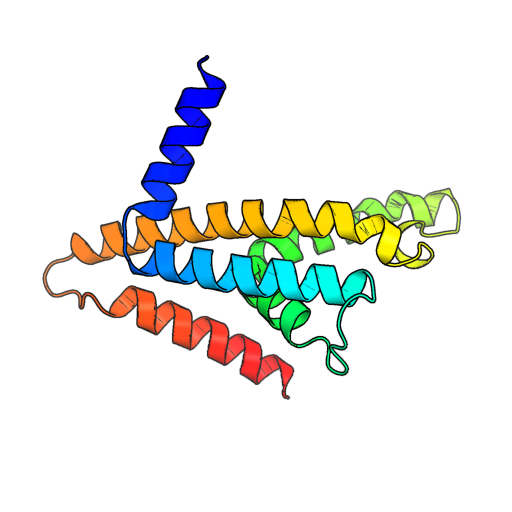.838 -5.606 1.00 81.06 93 PRO A CA 1
ATOM 732 C C . PRO A 1 93 ? 12.834 -3.596 -4.792 1.00 81.06 93 PRO A C 1
ATOM 734 O O . PRO A 1 93 ? 12.762 -3.651 -3.569 1.00 81.06 93 PRO A O 1
ATOM 737 N N . LEU A 1 94 ? 12.577 -2.460 -5.446 1.00 81.88 94 LEU A N 1
ATOM 738 C CA . LEU A 1 94 ? 12.093 -1.263 -4.759 1.00 81.88 94 LEU A CA 1
ATOM 739 C C . LEU A 1 94 ? 10.614 -1.415 -4.406 1.00 81.88 94 LEU A C 1
ATOM 741 O O . LEU A 1 94 ? 10.211 -1.070 -3.297 1.00 81.88 94 LEU A O 1
ATOM 745 N N . TRP A 1 95 ? 9.816 -1.996 -5.306 1.00 82.69 95 TRP A N 1
ATOM 746 C CA . TRP A 1 95 ? 8.408 -2.297 -5.051 1.00 82.69 95 TRP A CA 1
ATOM 747 C C . TRP A 1 95 ? 8.225 -3.300 -3.906 1.00 82.69 95 TRP A C 1
ATOM 749 O O . TRP A 1 95 ? 7.363 -3.087 -3.052 1.00 82.69 95 TRP A O 1
ATOM 759 N N . THR A 1 96 ? 9.061 -4.339 -3.819 1.00 81.56 96 THR A N 1
ATOM 760 C CA . THR A 1 96 ? 8.987 -5.342 -2.738 1.00 81.56 96 THR A CA 1
ATOM 761 C C . THR A 1 96 ? 9.229 -4.750 -1.352 1.00 81.56 96 THR A C 1
ATOM 763 O O . THR A 1 96 ? 8.658 -5.245 -0.384 1.00 81.56 96 THR A O 1
ATOM 766 N N . VAL A 1 97 ? 10.033 -3.688 -1.240 1.00 84.81 97 VAL A N 1
ATOM 767 C CA . VAL A 1 97 ? 10.262 -2.957 0.019 1.00 84.81 97 VAL A CA 1
ATOM 768 C C . VAL A 1 97 ? 9.202 -1.880 0.237 1.00 84.81 97 VAL A C 1
ATOM 770 O O . VAL A 1 97 ? 8.746 -1.666 1.361 1.00 84.81 97 VAL A O 1
ATOM 773 N N . PHE A 1 98 ? 8.776 -1.220 -0.836 1.00 88.38 98 PHE A N 1
ATOM 774 C CA . PHE A 1 98 ? 7.783 -0.158 -0.784 1.00 88.38 98 PHE A CA 1
ATOM 775 C C . PHE A 1 98 ? 6.429 -0.653 -0.265 1.00 88.38 98 PHE A C 1
ATOM 777 O O . PHE A 1 98 ? 5.882 -0.036 0.651 1.00 88.38 98 PHE A O 1
ATOM 784 N N . TRP A 1 99 ? 5.894 -1.762 -0.797 1.00 88.56 99 TRP A N 1
ATOM 785 C CA . TRP A 1 99 ? 4.558 -2.233 -0.405 1.00 88.56 99 TRP A CA 1
ATOM 786 C C . TRP A 1 99 ? 4.443 -2.515 1.101 1.00 88.56 99 TRP A C 1
ATOM 788 O O . TRP A 1 99 ? 3.509 -1.994 1.708 1.00 88.56 99 TRP A O 1
ATOM 798 N N . PRO A 1 100 ? 5.372 -3.249 1.750 1.00 87.56 100 PRO A N 1
ATOM 799 C CA . PRO A 1 100 ? 5.342 -3.449 3.198 1.00 87.56 100 PRO A CA 1
ATOM 800 C C . PRO A 1 100 ? 5.390 -2.148 3.999 1.00 87.56 100 PRO A C 1
ATOM 802 O O . PRO A 1 100 ? 4.639 -1.999 4.960 1.00 87.56 100 PRO A O 1
ATOM 805 N N . VAL A 1 101 ? 6.245 -1.197 3.612 1.00 87.81 101 VAL A N 1
ATOM 806 C CA . VAL A 1 101 ? 6.402 0.075 4.337 1.00 87.81 101 VAL A CA 1
ATOM 807 C C . VAL A 1 101 ? 5.144 0.933 4.206 1.00 87.81 101 VAL A C 1
ATOM 809 O O . VAL A 1 101 ? 4.623 1.429 5.206 1.00 87.81 101 VAL A O 1
ATOM 812 N N . ALA A 1 102 ? 4.607 1.054 2.992 1.00 89.19 102 ALA A N 1
ATOM 813 C CA . ALA A 1 102 ? 3.365 1.772 2.729 1.00 89.19 102 ALA A CA 1
ATOM 814 C C . ALA A 1 102 ? 2.171 1.119 3.446 1.00 89.19 102 ALA A C 1
ATOM 816 O O . ALA A 1 102 ? 1.332 1.812 4.027 1.00 89.19 102 ALA A O 1
ATOM 817 N N . ALA A 1 103 ? 2.108 -0.215 3.454 1.00 90.75 103 ALA A N 1
ATOM 818 C CA . ALA A 1 103 ? 1.085 -0.965 4.170 1.00 90.75 103 ALA A CA 1
ATOM 819 C C . ALA A 1 103 ? 1.172 -0.737 5.683 1.00 90.75 103 ALA A C 1
ATOM 821 O O . ALA A 1 103 ? 0.144 -0.534 6.323 1.00 90.75 103 ALA A O 1
ATOM 822 N N . LEU A 1 104 ? 2.381 -0.717 6.251 1.00 89.19 104 LEU A N 1
ATOM 823 C CA . LEU A 1 104 ? 2.602 -0.455 7.673 1.00 89.19 104 LEU A CA 1
ATOM 824 C C . LEU A 1 104 ? 2.136 0.951 8.065 1.00 89.19 104 LEU A C 1
ATOM 826 O O . LEU A 1 104 ? 1.429 1.110 9.061 1.00 89.19 104 LEU A O 1
ATOM 830 N N . ALA A 1 105 ? 2.469 1.958 7.254 1.00 89.25 105 ALA A N 1
ATOM 831 C CA . ALA A 1 105 ? 2.016 3.327 7.471 1.00 89.25 105 ALA A CA 1
ATOM 832 C C . ALA A 1 105 ? 0.480 3.428 7.426 1.00 89.25 105 ALA A C 1
ATOM 834 O O . ALA A 1 105 ? -0.137 4.005 8.324 1.00 89.25 105 ALA A O 1
ATOM 835 N N . ASN A 1 106 ? -0.154 2.798 6.434 1.00 90.75 106 ASN A N 1
ATOM 836 C CA . ASN A 1 106 ? -1.612 2.756 6.327 1.00 90.75 106 ASN A CA 1
ATOM 837 C C . ASN A 1 106 ? -2.261 1.998 7.491 1.00 90.75 106 ASN A C 1
ATOM 839 O O . ASN A 1 106 ? -3.260 2.457 8.036 1.00 90.75 106 ASN A O 1
ATOM 843 N N . ALA A 1 107 ? -1.680 0.882 7.926 1.00 89.31 107 ALA A N 1
ATOM 844 C CA . ALA A 1 107 ? -2.161 0.113 9.067 1.00 89.31 107 ALA A CA 1
ATOM 845 C C . ALA A 1 107 ? -2.094 0.913 10.376 1.00 89.31 107 ALA A C 1
ATOM 847 O O . ALA A 1 107 ? -3.031 0.855 11.169 1.00 89.31 107 ALA A O 1
ATOM 848 N N . GLY A 1 108 ? -1.048 1.725 10.566 1.00 87.31 108 GLY A N 1
ATOM 849 C CA . GLY A 1 108 ? -0.958 2.679 11.672 1.00 87.31 108 GLY A CA 1
ATOM 850 C C . GLY A 1 108 ? -2.076 3.728 11.644 1.00 87.31 108 GLY A C 1
ATOM 851 O O . GLY A 1 108 ? -2.712 3.983 12.669 1.00 87.31 108 GLY A O 1
ATOM 852 N N . ILE A 1 109 ? -2.381 4.285 10.466 1.00 88.81 109 ILE A N 1
ATOM 853 C CA . ILE A 1 109 ? -3.501 5.226 10.284 1.00 88.81 109 ILE A CA 1
ATOM 854 C C . ILE A 1 109 ? -4.837 4.540 10.595 1.00 88.81 109 ILE A C 1
ATOM 856 O O . ILE A 1 109 ? -5.650 5.091 11.336 1.00 88.81 109 ILE A O 1
ATOM 860 N N . ILE A 1 110 ? -5.055 3.325 10.086 1.00 90.00 110 ILE A N 1
ATOM 861 C CA . ILE A 1 110 ? -6.262 2.531 10.350 1.00 90.00 110 ILE A CA 1
ATOM 862 C C . ILE A 1 110 ? -6.409 2.276 11.851 1.00 90.00 110 ILE A C 1
ATOM 864 O O . ILE A 1 110 ? -7.469 2.552 12.405 1.00 90.00 110 ILE A O 1
ATOM 868 N N . ALA A 1 111 ? -5.343 1.850 12.529 1.00 88.12 111 ALA A N 1
ATOM 869 C CA . ALA A 1 111 ? -5.351 1.612 13.968 1.00 88.12 111 ALA A CA 1
ATOM 870 C C . ALA A 1 111 ? -5.628 2.886 14.782 1.00 88.12 111 ALA A C 1
ATOM 872 O O . ALA A 1 111 ? -6.352 2.869 15.782 1.00 88.12 111 ALA A O 1
ATOM 873 N N . ALA A 1 112 ? -5.081 4.030 14.366 1.00 88.25 112 ALA A N 1
ATOM 874 C CA . ALA A 1 112 ? -5.392 5.322 14.971 1.00 88.25 112 ALA A CA 1
ATOM 875 C C . ALA A 1 112 ? -6.871 5.704 14.774 1.00 88.25 112 ALA A C 1
ATOM 877 O O . ALA A 1 112 ? -7.533 6.125 15.728 1.00 88.25 112 ALA A O 1
ATOM 878 N N . LEU A 1 113 ? -7.415 5.497 13.572 1.00 88.81 113 LEU A N 1
ATOM 879 C CA . LEU A 1 113 ? -8.823 5.741 13.263 1.00 88.81 113 LEU A CA 1
ATOM 880 C C . LEU A 1 113 ? -9.742 4.820 14.071 1.00 88.81 113 LEU A C 1
ATOM 882 O O . LEU A 1 113 ? -10.656 5.324 14.724 1.00 88.81 113 LEU A O 1
ATOM 886 N N . SER A 1 114 ? -9.469 3.515 14.123 1.00 87.56 114 SER A N 1
ATOM 887 C CA . SER A 1 114 ? -10.215 2.542 14.933 1.00 87.56 114 SER A CA 1
ATOM 888 C C . SER A 1 114 ? -10.253 2.954 16.400 1.00 87.56 114 SER A C 1
ATOM 890 O O . SER A 1 114 ? -11.323 3.010 17.006 1.00 87.56 114 SER A O 1
ATOM 892 N N . ARG A 1 115 ? -9.103 3.333 16.975 1.00 88.56 115 ARG A N 1
ATOM 893 C CA . ARG A 1 115 ? -9.029 3.835 18.356 1.00 88.56 115 ARG A CA 1
ATOM 894 C C . ARG A 1 115 ? -9.833 5.118 18.546 1.00 88.56 115 ARG A C 1
ATOM 896 O O . ARG A 1 115 ? -10.497 5.270 19.569 1.00 88.56 115 ARG A O 1
ATOM 903 N N . SER A 1 116 ? -9.794 6.035 17.579 1.00 87.62 116 SER A N 1
ATOM 904 C CA . SER A 1 116 ? -10.554 7.288 17.645 1.00 87.62 116 SER A CA 1
ATOM 905 C C . SER A 1 116 ? -12.069 7.056 17.627 1.00 87.62 116 SER A C 1
ATOM 907 O O . SER A 1 116 ? -12.795 7.702 18.382 1.00 87.62 116 SER A O 1
ATOM 909 N N . VAL A 1 117 ? -12.540 6.097 16.824 1.00 87.50 117 VAL A N 1
ATOM 910 C CA . VAL A 1 117 ? -13.957 5.733 16.706 1.00 87.50 117 VAL A CA 1
ATOM 911 C C . VAL A 1 117 ? -14.434 5.028 17.970 1.00 87.50 117 VAL A C 1
ATOM 913 O O . VAL A 1 117 ? -15.463 5.412 18.515 1.00 87.50 117 VAL A O 1
ATOM 916 N N . SER A 1 118 ? -13.651 4.089 18.504 1.00 84.75 118 SER A N 1
ATOM 917 C CA . SER A 1 118 ? -13.971 3.372 19.747 1.00 84.75 118 SER A CA 1
ATOM 918 C C . SER A 1 118 ? -14.095 4.284 20.974 1.00 84.75 118 SER A C 1
ATOM 920 O O . SER A 1 118 ? -14.752 3.923 21.945 1.00 84.75 118 SER A O 1
ATOM 922 N N . ARG A 1 119 ? -13.483 5.477 20.950 1.00 86.38 119 ARG A N 1
ATOM 923 C CA . ARG A 1 119 ? -13.602 6.482 22.023 1.00 86.38 119 ARG A CA 1
ATOM 924 C C . ARG A 1 119 ? -14.862 7.349 21.915 1.00 86.38 119 ARG A C 1
ATOM 926 O O . ARG A 1 119 ? -15.141 8.104 22.844 1.00 86.38 119 ARG A O 1
ATOM 933 N N . ARG A 1 120 ? -15.610 7.290 20.806 1.00 87.75 120 ARG A N 1
ATOM 934 C CA . ARG A 1 120 ? -16.823 8.096 20.601 1.00 87.75 120 ARG A CA 1
ATOM 935 C C . ARG A 1 120 ? -18.066 7.347 21.105 1.00 87.75 120 ARG A C 1
ATOM 937 O O . ARG A 1 120 ? -18.345 6.253 20.613 1.00 87.75 120 ARG A O 1
ATOM 944 N N . PRO A 1 121 ? -18.854 7.930 22.029 1.00 81.06 121 PRO A N 1
ATOM 945 C CA . PRO A 1 121 ? -20.100 7.320 22.484 1.00 81.06 121 PRO A CA 1
ATOM 946 C C . PRO A 1 121 ? -21.075 7.121 21.316 1.00 81.06 121 PRO A C 1
ATOM 948 O O . PRO A 1 121 ? -21.320 8.050 20.550 1.00 81.06 121 PRO A O 1
ATOM 951 N N . GLY A 1 122 ? -21.628 5.914 21.178 1.00 83.06 122 GLY A N 1
ATOM 952 C CA . GLY A 1 122 ? -22.612 5.581 20.140 1.00 83.06 122 GLY A CA 1
ATOM 953 C C . GLY A 1 122 ? -22.039 5.311 18.743 1.00 83.06 122 GLY A C 1
ATOM 954 O O . GLY A 1 122 ? -22.808 5.055 17.818 1.00 83.06 122 GLY A O 1
ATOM 955 N N . ALA A 1 123 ? -20.716 5.340 18.560 1.00 84.12 123 ALA A N 1
ATOM 956 C CA . ALA A 1 123 ? -20.109 5.005 17.277 1.00 84.12 123 ALA A CA 1
ATOM 957 C C . ALA A 1 123 ? -20.093 3.485 17.033 1.00 84.12 123 ALA A C 1
ATOM 959 O O . ALA A 1 123 ? -19.757 2.698 17.917 1.00 84.12 123 ALA A O 1
ATOM 960 N N . SER A 1 124 ? -20.440 3.071 15.809 1.00 86.44 124 SER A N 1
ATOM 961 C CA . SER A 1 124 ? -20.410 1.659 15.414 1.00 86.44 124 SER A CA 1
ATOM 962 C C . SER A 1 124 ? -18.967 1.152 15.279 1.00 86.44 124 SER A C 1
ATOM 964 O O . SER A 1 124 ? -18.161 1.812 14.615 1.00 86.44 124 SER A O 1
ATOM 966 N N . PRO A 1 125 ? -18.639 -0.049 15.798 1.00 81.06 125 PRO A N 1
ATOM 967 C CA . PRO A 1 125 ? -17.320 -0.661 15.614 1.00 81.06 125 PRO A CA 1
ATOM 968 C C . PRO A 1 125 ? -17.018 -0.985 14.141 1.00 81.06 125 PRO A C 1
ATOM 970 O O . PRO A 1 125 ? -15.861 -1.153 13.767 1.00 81.06 125 PRO A O 1
ATOM 973 N N . PHE A 1 126 ? -18.043 -1.027 13.283 1.00 86.75 126 PHE A N 1
ATOM 974 C CA . PHE A 1 126 ? -17.896 -1.298 11.853 1.00 86.75 126 PHE A CA 1
ATOM 975 C C . PHE A 1 126 ? -17.629 -0.051 11.006 1.00 86.75 126 PHE A C 1
ATOM 977 O O . PHE A 1 126 ? -17.441 -0.171 9.798 1.00 86.75 126 PHE A O 1
ATOM 984 N N . LEU A 1 127 ? -17.590 1.142 11.604 1.00 88.06 127 LEU A N 1
ATOM 985 C CA . LEU A 1 127 ? -17.443 2.388 10.852 1.00 88.06 127 LEU A CA 1
ATOM 986 C C . LEU A 1 127 ? -16.136 2.432 10.042 1.00 88.06 127 LEU A C 1
ATOM 988 O O . LEU A 1 127 ? -16.154 2.780 8.866 1.00 88.06 127 LEU A O 1
ATOM 992 N N . VAL A 1 128 ? -15.014 2.042 10.655 1.00 86.88 128 VAL A N 1
ATOM 993 C CA . VAL A 1 128 ? -13.693 2.021 10.003 1.00 86.88 128 VAL A CA 1
ATOM 994 C C . VAL A 1 128 ? -13.589 0.941 8.919 1.00 86.88 128 VAL A C 1
ATOM 996 O O . VAL A 1 128 ? -13.257 1.301 7.789 1.00 86.88 128 VAL A O 1
ATOM 999 N N . PRO A 1 129 ? -13.902 -0.347 9.174 1.00 87.38 129 PRO A N 1
A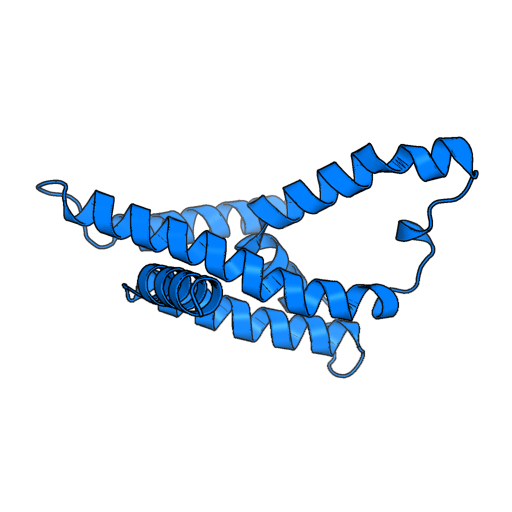TOM 1000 C CA . PRO A 1 129 ? -13.815 -1.367 8.128 1.00 87.38 129 PRO A CA 1
ATOM 1001 C C . PRO A 1 129 ? -14.784 -1.104 6.967 1.00 87.38 129 PRO A C 1
ATOM 1003 O O . PRO A 1 129 ? -14.390 -1.251 5.813 1.00 87.38 129 PRO A O 1
ATOM 1006 N N . MET A 1 130 ? -16.015 -0.648 7.235 1.00 91.31 130 MET A N 1
ATOM 1007 C CA . MET A 1 130 ? -16.961 -0.297 6.167 1.00 91.31 130 MET A CA 1
ATOM 1008 C C . MET A 1 130 ? -16.524 0.949 5.395 1.00 91.31 130 MET A C 1
ATOM 1010 O O . MET A 1 130 ? -16.684 0.989 4.179 1.00 91.31 130 MET A O 1
ATOM 1014 N N . GLY A 1 131 ? -15.938 1.940 6.072 1.00 88.50 131 GLY A N 1
ATOM 1015 C CA . GLY A 1 131 ? -15.370 3.123 5.427 1.00 88.50 131 GLY A CA 1
ATOM 1016 C C . GLY A 1 131 ? -14.217 2.775 4.484 1.00 88.50 131 GLY A C 1
ATOM 1017 O O . GLY A 1 131 ? -14.193 3.251 3.352 1.00 88.50 131 GLY A O 1
ATOM 1018 N N . LEU A 1 132 ? -13.308 1.891 4.909 1.00 87.44 132 LEU A N 1
ATOM 1019 C CA . LEU A 1 132 ? -12.216 1.387 4.068 1.00 87.44 132 LEU A CA 1
ATOM 1020 C C . LEU A 1 132 ? -12.746 0.615 2.858 1.00 87.44 132 LEU A C 1
ATOM 1022 O O . LEU A 1 132 ? -12.315 0.870 1.736 1.00 87.44 132 LEU A O 1
ATOM 1026 N N . LEU A 1 133 ? -13.702 -0.296 3.071 1.00 88.25 133 LEU A N 1
ATOM 1027 C CA . LEU A 1 133 ? -14.333 -1.048 1.986 1.00 88.25 133 LEU A CA 1
ATOM 1028 C C . LEU A 1 133 ? -15.003 -0.115 0.976 1.00 88.25 133 LEU A C 1
ATOM 1030 O O . LEU A 1 133 ? -14.773 -0.260 -0.221 1.00 88.25 133 LEU A O 1
ATOM 1034 N N . ALA A 1 134 ? -15.785 0.861 1.443 1.00 89.56 134 ALA A N 1
ATOM 1035 C CA . ALA A 1 134 ? -16.446 1.833 0.579 1.00 89.56 134 ALA A CA 1
ATOM 1036 C C . ALA A 1 134 ? -15.434 2.683 -0.204 1.00 89.56 134 ALA A C 1
ATOM 1038 O O . ALA A 1 134 ? -15.602 2.875 -1.407 1.00 89.56 134 ALA A O 1
ATOM 1039 N N . PHE A 1 135 ? -14.366 3.145 0.452 1.00 87.69 135 PHE A N 1
ATOM 1040 C CA . PHE A 1 135 ? -13.307 3.927 -0.182 1.00 87.69 135 PHE A CA 1
ATOM 1041 C C . PHE A 1 135 ? -12.603 3.139 -1.292 1.00 87.69 135 PHE A C 1
ATOM 1043 O O . PHE A 1 135 ? -12.559 3.589 -2.435 1.00 87.69 135 PHE A O 1
ATOM 1050 N N . PHE A 1 136 ? -12.107 1.935 -0.998 1.00 85.00 136 PHE A N 1
ATOM 1051 C CA . PHE A 1 136 ? -11.405 1.130 -1.998 1.00 85.00 136 PHE A CA 1
ATOM 1052 C C . PHE A 1 136 ? -12.333 0.627 -3.107 1.00 85.00 136 PHE A C 1
ATOM 1054 O O . PHE A 1 136 ? -11.922 0.591 -4.266 1.00 85.00 136 PHE A O 1
ATOM 1061 N N . ALA A 1 137 ? -13.592 0.303 -2.791 1.00 85.56 137 ALA A N 1
ATOM 1062 C CA . ALA A 1 137 ? -14.589 -0.045 -3.799 1.00 85.56 137 ALA A CA 1
ATOM 1063 C C . ALA A 1 137 ? -14.877 1.129 -4.744 1.00 85.56 137 ALA A C 1
ATOM 1065 O O . ALA A 1 137 ? -14.986 0.921 -5.948 1.00 85.56 137 ALA A O 1
ATOM 1066 N N . PHE A 1 138 ? -14.952 2.358 -4.225 1.00 86.62 138 PHE A N 1
ATOM 1067 C CA . PHE A 1 138 ? -15.128 3.557 -5.040 1.00 86.62 138 PHE A CA 1
ATOM 1068 C C . PHE A 1 138 ? -13.939 3.794 -5.981 1.00 86.62 138 PHE A C 1
ATOM 1070 O O . PHE A 1 138 ? -14.146 4.018 -7.170 1.00 86.62 138 PHE A O 1
ATOM 1077 N N . ILE A 1 139 ? -12.701 3.667 -5.494 1.00 81.31 139 ILE A N 1
ATOM 1078 C CA . ILE A 1 139 ? -11.501 3.783 -6.342 1.00 81.31 139 ILE A CA 1
ATOM 1079 C C . ILE A 1 139 ? -11.473 2.689 -7.419 1.00 81.31 139 ILE A C 1
ATOM 1081 O O . ILE A 1 139 ? -11.222 2.973 -8.589 1.00 81.31 139 ILE A O 1
ATOM 1085 N N . ALA A 1 140 ? -11.785 1.443 -7.052 1.00 78.69 140 ALA A N 1
ATOM 1086 C CA . ALA A 1 140 ? -11.864 0.340 -8.007 1.00 78.69 140 ALA A CA 1
ATOM 1087 C C . ALA A 1 140 ? -12.982 0.539 -9.049 1.00 78.69 140 ALA A C 1
ATOM 1089 O O . ALA A 1 140 ? -12.825 0.131 -10.199 1.00 78.69 140 ALA A O 1
ATOM 1090 N N . LEU A 1 141 ? -14.098 1.169 -8.662 1.00 83.19 141 LEU A N 1
ATOM 1091 C CA . LEU A 1 141 ? -15.182 1.536 -9.571 1.00 83.19 141 LEU A CA 1
ATOM 1092 C C . LEU A 1 141 ? -14.732 2.619 -10.556 1.00 83.19 141 LEU A C 1
ATOM 1094 O O . LEU A 1 141 ? -14.937 2.441 -11.751 1.00 83.19 141 LEU A O 1
ATOM 1098 N N . LEU A 1 142 ? -14.097 3.694 -10.073 1.00 80.06 142 LEU A N 1
ATOM 1099 C CA . LEU A 1 142 ? -13.581 4.777 -10.919 1.00 80.06 142 LEU A CA 1
ATOM 1100 C C . LEU A 1 142 ? -12.613 4.270 -11.986 1.00 80.06 142 LEU A C 1
ATOM 1102 O O . LEU A 1 142 ? -12.592 4.800 -13.084 1.00 80.06 142 LEU A O 1
ATOM 1106 N N . TRP A 1 143 ? -11.838 3.234 -11.677 1.00 68.44 143 TRP A N 1
ATOM 1107 C CA . TRP A 1 143 ? -10.931 2.614 -12.638 1.00 68.44 143 TRP A CA 1
ATOM 1108 C C . TRP A 1 143 ? -11.637 1.823 -13.750 1.00 68.44 143 TRP A C 1
ATOM 1110 O O . TRP A 1 143 ? -11.082 1.630 -14.827 1.00 68.44 143 TRP A O 1
ATOM 1120 N N . ARG A 1 144 ? -12.837 1.293 -13.483 1.00 63.34 144 ARG A N 1
ATOM 1121 C CA . ARG A 1 144 ? -13.605 0.527 -14.476 1.00 63.34 144 ARG A CA 1
ATOM 1122 C C . ARG A 1 144 ? -14.368 1.400 -15.473 1.00 63.34 144 ARG A C 1
ATOM 1124 O O . ARG A 1 144 ? -14.900 0.835 -16.429 1.00 63.34 144 ARG A O 1
ATOM 1131 N N . VAL A 1 145 ? -14.475 2.700 -15.209 1.00 53.12 145 VAL A N 1
ATOM 1132 C CA . VAL A 1 145 ? -15.152 3.701 -16.048 1.00 53.12 145 VAL A CA 1
ATOM 1133 C C . VAL A 1 145 ? -14.139 4.324 -16.995 1.00 53.12 145 VAL A C 1
ATOM 1135 O O . VAL A 1 145 ? -14.495 4.472 -18.183 1.00 53.12 145 VAL A O 1
#

Foldseek 3Di:
DVVVVVVVVLQCLLCVDPLSVVLLVLLLVLLVVLLCVLVVNDDDPPSVSVVLLCLSLVVVNVVVVVVLVVVCVCCVVVVDRCVVPPRSNVCSVVSSVVSNVSSSVVSNVLSVVLVVQVPDPPRDSCPSVVVSVVSSVVVVVVVVD